Protein AF-A0A1Q7T0J2-F1 (afdb_monomer_lite)

Secondary structure (DSSP, 8-state):
-----------B-TTT--BTTTSS-EEE-SS-EEEHHHHHHHHS-SSSSSHHHHTTT-S---S---B-TTT--BGGG-S-EEE-SSS-EEEHHHHHHHHHHHHSTT------

Foldseek 3Di:
DPPPPPPPPQQAAPQPRDGCVRAVDWDDAPQGIHGPVRLCVVVVPPDPDPCVPCVVVPPDDDDWDQAAPRPRDTCVVAVAWDDGPDNHIHGPVRSVVVNCVVVVPPDPPPDD

Radius of gyration: 16.83 Å; chains: 1; bounding box: 49×32×54 Å

pLDDT: mean 71.89, std 14.74, range [45.22, 90.38]

Sequence (112 aa):
MTNKKRLRGIFLCSFCNKNRDQVQRLIAGPNVFICDECIGLFSHRSSEELEAVNARARRKAPRSIYQCSFCGKKESQVPRFFVGPGEVHICGECIALCCEIIDEESYFPPSQ

Structure (mmCIF, N/CA/C/O backbone):
data_AF-A0A1Q7T0J2-F1
#
_entry.id   AF-A0A1Q7T0J2-F1
#
loop_
_atom_site.group_PDB
_atom_site.id
_atom_site.type_symbol
_atom_site.label_atom_id
_atom_site.label_alt_id
_atom_site.label_comp_id
_atom_site.label_asym_id
_atom_site.label_entity_id
_atom_site.label_seq_id
_atom_site.pdbx_PDB_ins_code
_atom_site.Cartn_x
_atom_site.Cartn_y
_atom_site.Cartn_z
_atom_site.occupancy
_atom_site.B_iso_or_equiv
_atom_site.auth_seq_id
_atom_site.auth_comp_id
_atom_site.auth_asym_id
_atom_site.auth_atom_id
_atom_site.pdbx_PDB_model_num
ATOM 1 N N . MET A 1 1 ? -32.075 5.990 18.828 1.00 45.22 1 MET A N 1
ATOM 2 C CA . MET A 1 1 ? -31.142 5.222 17.970 1.00 45.22 1 MET A CA 1
ATOM 3 C C . MET A 1 1 ? -29.844 6.016 17.848 1.00 45.22 1 MET A C 1
ATOM 5 O O . MET A 1 1 ? -29.755 6.956 17.071 1.00 45.22 1 MET A O 1
ATOM 9 N N . THR A 1 2 ? -28.883 5.729 18.722 1.00 45.72 2 THR A N 1
ATOM 10 C CA . THR A 1 2 ? -27.623 6.464 18.927 1.00 45.72 2 THR A CA 1
ATOM 11 C C . THR A 1 2 ? -26.635 6.217 17.786 1.00 45.72 2 THR A C 1
ATOM 13 O O . THR A 1 2 ? -25.703 5.430 17.904 1.00 45.72 2 THR A O 1
ATOM 16 N N . ASN A 1 3 ? -26.808 6.915 16.663 1.00 51.75 3 ASN A N 1
ATOM 17 C CA . ASN A 1 3 ? -25.894 6.826 15.522 1.00 51.75 3 ASN A CA 1
ATOM 18 C C . ASN A 1 3 ? -24.690 7.768 15.701 1.00 51.75 3 ASN A C 1
ATOM 20 O O . ASN A 1 3 ? -24.450 8.682 14.917 1.00 51.75 3 ASN A O 1
ATOM 24 N N . LYS A 1 4 ? -23.907 7.544 16.764 1.00 49.94 4 LYS A N 1
ATOM 25 C CA . LYS A 1 4 ? -22.547 8.087 16.883 1.00 49.94 4 LYS A CA 1
ATOM 26 C C . LYS A 1 4 ? -21.649 7.283 15.940 1.00 49.94 4 LYS A C 1
ATOM 28 O O . LYS A 1 4 ? -20.838 6.472 16.388 1.00 49.94 4 LYS A O 1
ATOM 33 N N . LYS A 1 5 ? -21.783 7.498 14.625 1.00 52.56 5 LYS A N 1
ATOM 34 C CA . LYS A 1 5 ? -20.740 7.119 13.663 1.00 52.56 5 LYS A CA 1
ATOM 35 C C . LYS A 1 5 ? -19.529 7.990 13.965 1.00 52.56 5 LYS A C 1
ATOM 37 O O . LYS A 1 5 ? -19.339 9.052 13.386 1.00 52.56 5 LYS A O 1
ATOM 42 N N . ARG A 1 6 ? -18.751 7.560 14.962 1.00 56.31 6 ARG A N 1
ATOM 43 C CA . ARG A 1 6 ? -17.395 8.036 15.197 1.00 56.31 6 ARG A CA 1
ATOM 44 C C . ARG A 1 6 ? -16.695 7.954 13.846 1.00 56.31 6 ARG A C 1
ATOM 46 O O . ARG A 1 6 ? -16.493 6.850 13.345 1.00 56.31 6 ARG A O 1
ATOM 53 N N . LEU A 1 7 ? -16.347 9.106 13.285 1.00 58.03 7 LEU A N 1
ATOM 54 C CA . LEU A 1 7 ? -15.388 9.261 12.195 1.00 58.03 7 LEU A CA 1
ATOM 55 C C . LEU A 1 7 ? -14.011 8.823 12.718 1.00 58.03 7 LEU A C 1
ATOM 57 O O . LEU A 1 7 ? -13.112 9.633 12.915 1.00 58.03 7 LEU A O 1
ATOM 61 N N . ARG A 1 8 ? -13.872 7.536 13.060 1.00 56.34 8 ARG A N 1
ATOM 62 C CA . ARG A 1 8 ? -12.574 6.925 13.322 1.00 56.34 8 ARG A CA 1
ATOM 63 C C . ARG A 1 8 ? -11.853 6.987 11.985 1.00 56.34 8 ARG A C 1
ATOM 65 O O . ARG A 1 8 ? -12.366 6.423 11.021 1.00 56.34 8 ARG A O 1
ATOM 72 N N . GLY A 1 9 ? -10.742 7.724 11.933 1.00 56.75 9 GLY A N 1
ATOM 73 C CA . GLY A 1 9 ? -9.900 7.841 10.745 1.00 56.75 9 GLY A CA 1
ATOM 74 C C . GLY A 1 9 ? -9.767 6.483 10.067 1.00 56.75 9 GLY A C 1
ATOM 75 O O . GLY A 1 9 ? -9.408 5.492 10.708 1.00 56.75 9 GLY A O 1
ATOM 76 N N . ILE A 1 10 ? -10.187 6.423 8.806 1.00 67.19 10 ILE A N 1
ATOM 77 C CA . ILE A 1 10 ? -10.278 5.187 8.037 1.00 67.19 10 ILE A CA 1
ATOM 78 C C . ILE A 1 10 ? -8.850 4.833 7.598 1.00 67.19 10 ILE A C 1
ATOM 80 O O . ILE A 1 10 ? -8.431 5.129 6.487 1.00 67.19 10 ILE A O 1
ATOM 84 N N . PHE A 1 11 ? -8.067 4.269 8.519 1.00 77.56 11 PHE A N 1
ATOM 85 C CA . PHE A 1 11 ? -6.732 3.752 8.233 1.00 77.56 11 PHE A CA 1
ATOM 86 C C . PHE A 1 11 ? -6.880 2.361 7.619 1.00 77.56 11 PHE A C 1
ATOM 88 O O . PHE A 1 11 ? -7.123 1.381 8.331 1.00 77.56 11 PHE A O 1
ATOM 95 N N . LEU A 1 12 ? -6.817 2.317 6.289 1.00 85.38 12 LEU A N 1
ATOM 96 C CA . LEU A 1 12 ? -6.953 1.116 5.470 1.00 85.38 12 LEU A CA 1
ATOM 97 C C . LEU A 1 12 ? -5.620 0.785 4.828 1.00 85.38 12 LEU A C 1
ATOM 99 O O . LEU A 1 12 ? -5.014 1.660 4.219 1.00 85.38 12 LEU A O 1
ATOM 103 N N . CYS A 1 13 ? -5.211 -0.477 4.889 1.00 86.81 13 CYS A N 1
ATOM 104 C CA . CYS A 1 13 ? -4.095 -0.970 4.098 1.00 86.81 13 CYS A CA 1
ATOM 105 C C . CYS A 1 13 ? -4.376 -0.751 2.607 1.00 86.81 13 CYS A C 1
ATOM 107 O O . CYS A 1 13 ? -5.357 -1.267 2.079 1.00 86.81 13 CYS A O 1
ATOM 109 N N . SER A 1 14 ? -3.491 -0.054 1.902 1.00 84.88 14 SER A N 1
ATOM 110 C CA . SER A 1 14 ? -3.650 0.235 0.472 1.00 84.88 14 SER A CA 1
ATOM 111 C C . SER A 1 14 ? -3.489 -1.006 -0.420 1.00 84.88 14 SER A C 1
ATOM 113 O O . SER A 1 14 ? -3.801 -0.947 -1.602 1.00 84.88 14 SER A O 1
ATOM 115 N N . PHE A 1 15 ? -3.015 -2.130 0.133 1.00 83.19 15 PHE A N 1
ATOM 116 C CA . PHE A 1 15 ? -2.767 -3.381 -0.597 1.00 83.19 15 PHE A CA 1
ATOM 117 C C . PHE A 1 15 ? -3.893 -4.408 -0.447 1.0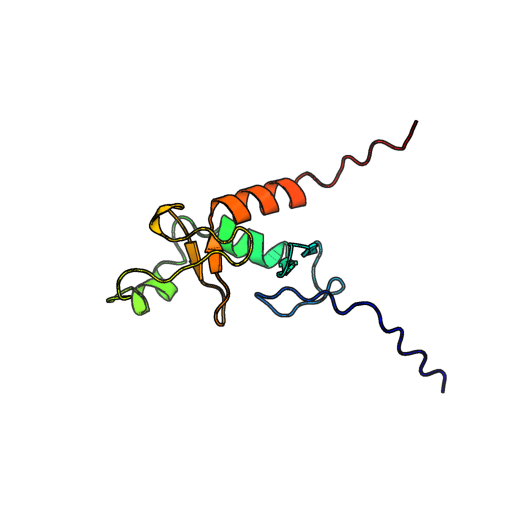0 83.19 15 PHE A C 1
ATOM 119 O O . PHE A 1 15 ? -4.104 -5.214 -1.346 1.00 83.19 15 PHE A O 1
ATOM 126 N N . CYS A 1 16 ? -4.610 -4.414 0.680 1.00 85.50 16 CYS A N 1
ATOM 127 C CA . CYS A 1 16 ? -5.693 -5.371 0.942 1.00 85.50 16 CYS A CA 1
ATOM 128 C C . CYS A 1 16 ? -7.013 -4.710 1.365 1.00 85.50 16 CYS A C 1
ATOM 130 O O . CYS A 1 16 ? -7.994 -5.413 1.592 1.00 85.50 16 CYS A O 1
ATOM 132 N N . ASN A 1 17 ? -7.049 -3.375 1.470 1.00 82.56 17 ASN A N 1
ATOM 133 C CA . ASN A 1 17 ? -8.178 -2.574 1.954 1.00 82.56 17 ASN A CA 1
ATOM 134 C C . ASN A 1 17 ? -8.710 -2.994 3.332 1.00 82.56 17 ASN A C 1
ATOM 136 O O . ASN A 1 17 ? -9.875 -2.761 3.643 1.00 82.56 17 ASN A O 1
ATOM 140 N N . LYS A 1 18 ? -7.860 -3.587 4.176 1.00 85.75 18 LYS A N 1
ATOM 141 C CA . LYS A 1 18 ? -8.224 -3.937 5.550 1.00 85.75 18 LYS A CA 1
ATOM 142 C C . LYS A 1 18 ? -8.002 -2.775 6.511 1.00 85.75 18 LYS A C 1
ATOM 144 O O . LYS A 1 18 ? -6.996 -2.071 6.419 1.00 85.75 18 LYS A O 1
ATOM 149 N N . ASN A 1 19 ? -8.917 -2.597 7.456 1.00 86.12 19 ASN A N 1
ATOM 150 C CA . ASN A 1 19 ? -8.802 -1.607 8.529 1.00 86.12 19 ASN A CA 1
ATOM 151 C C . ASN A 1 19 ? -7.876 -2.090 9.654 1.00 86.12 19 ASN A C 1
ATOM 153 O O . ASN A 1 19 ? -7.685 -3.290 9.819 1.00 86.12 19 ASN A O 1
ATOM 157 N N . ARG A 1 20 ? -7.439 -1.172 10.530 1.00 77.81 20 ARG A N 1
ATOM 158 C CA . ARG A 1 20 ? -6.742 -1.496 11.798 1.00 77.81 20 ARG A CA 1
ATOM 159 C C . ARG A 1 20 ? -7.475 -2.518 12.690 1.00 77.81 20 ARG A C 1
ATOM 161 O O . ARG A 1 20 ? -6.841 -3.156 13.509 1.00 77.81 20 ARG A O 1
ATOM 168 N N . ASP A 1 21 ? -8.793 -2.659 12.553 1.00 83.81 21 ASP A N 1
ATOM 169 C CA . ASP A 1 21 ? -9.584 -3.644 13.314 1.00 83.81 21 ASP A CA 1
ATOM 170 C C . ASP A 1 21 ? -9.473 -5.072 12.735 1.00 83.81 21 ASP A C 1
ATOM 172 O O . ASP A 1 21 ? -9.720 -6.052 13.425 1.00 83.81 21 ASP A O 1
ATOM 176 N N . GLN A 1 22 ? -9.098 -5.190 11.457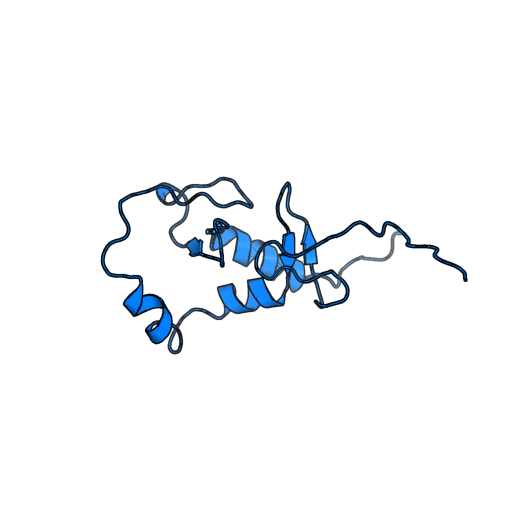 1.00 84.81 22 GLN A N 1
ATOM 177 C CA . GLN A 1 22 ? -9.018 -6.453 10.715 1.00 84.81 22 GLN A CA 1
ATOM 178 C C . GLN A 1 22 ? -7.597 -7.018 10.611 1.00 84.81 22 GLN A C 1
ATOM 180 O O . GLN A 1 22 ? -7.431 -8.126 10.109 1.00 84.81 22 GLN A O 1
ATOM 185 N N . VAL A 1 23 ? -6.586 -6.251 11.018 1.00 86.00 23 VAL A N 1
ATOM 186 C CA . VAL A 1 23 ? -5.166 -6.618 10.943 1.00 86.00 23 VAL A CA 1
ATOM 187 C C . VAL A 1 23 ? -4.533 -6.418 12.308 1.00 86.00 23 VAL A C 1
ATOM 189 O O . VAL A 1 23 ? -4.990 -5.576 13.081 1.00 86.00 23 VAL A O 1
ATOM 192 N N . GLN A 1 24 ? -3.485 -7.174 12.618 1.00 81.56 24 GLN A N 1
ATOM 193 C CA . GLN A 1 24 ? -2.849 -7.084 13.928 1.00 81.56 24 GLN A CA 1
ATOM 194 C C . GLN A 1 24 ? -2.011 -5.808 14.042 1.00 81.56 24 GLN A C 1
ATOM 196 O O . GLN A 1 24 ? -2.026 -5.146 15.082 1.00 81.56 24 GLN A O 1
ATOM 201 N N . ARG A 1 25 ? -1.325 -5.427 12.959 1.00 84.75 25 ARG A N 1
ATOM 202 C CA . ARG A 1 25 ? -0.536 -4.196 12.868 1.00 84.75 25 ARG A CA 1
ATOM 203 C C . ARG A 1 25 ? -0.726 -3.519 11.513 1.00 84.75 25 ARG A C 1
ATOM 205 O O . ARG A 1 25 ? -0.862 -4.160 10.473 1.00 84.75 25 ARG A O 1
ATOM 212 N N . LEU A 1 26 ? -0.734 -2.187 11.532 1.00 87.44 26 LEU A N 1
ATOM 213 C CA . LEU A 1 26 ? -0.853 -1.345 10.344 1.00 87.44 26 LEU A CA 1
ATOM 214 C C . LEU A 1 26 ? 0.167 -0.207 10.431 1.00 87.44 26 LEU A C 1
ATOM 216 O O . LEU A 1 26 ? 0.081 0.630 11.326 1.00 87.44 26 LEU A O 1
ATOM 220 N N . ILE A 1 27 ? 1.097 -0.165 9.481 1.00 86.81 27 ILE A N 1
ATOM 221 C CA . ILE A 1 27 ? 2.134 0.859 9.382 1.00 86.81 27 ILE A CA 1
ATOM 222 C C . ILE A 1 27 ? 1.622 2.017 8.529 1.00 86.81 27 ILE A C 1
ATOM 224 O O . ILE A 1 27 ? 1.183 1.829 7.390 1.00 86.81 27 ILE A O 1
ATOM 228 N N . ALA A 1 28 ? 1.686 3.219 9.097 1.00 85.75 28 ALA A N 1
ATOM 229 C CA . ALA A 1 28 ? 1.362 4.465 8.420 1.00 85.75 28 ALA A CA 1
ATOM 230 C C . ALA A 1 28 ? 2.610 5.027 7.728 1.00 85.75 28 ALA A C 1
ATOM 232 O O . ALA A 1 28 ? 3.511 5.550 8.380 1.00 85.75 28 ALA A O 1
ATOM 233 N N . GLY A 1 29 ? 2.667 4.912 6.404 1.00 77.94 29 GLY A N 1
ATOM 234 C CA . GLY A 1 29 ? 3.632 5.624 5.575 1.00 77.94 29 GLY A CA 1
ATOM 235 C C . GLY A 1 29 ? 3.152 7.041 5.225 1.00 77.94 29 GLY A C 1
ATOM 236 O O . GLY A 1 29 ? 2.007 7.400 5.501 1.00 77.94 29 GLY A O 1
ATOM 237 N N . PRO A 1 30 ? 3.996 7.853 4.565 1.00 76.50 30 PRO A N 1
ATOM 238 C CA . PRO A 1 30 ? 3.696 9.254 4.257 1.00 76.50 30 PRO A CA 1
ATOM 239 C C . PRO A 1 30 ? 2.434 9.457 3.400 1.00 76.50 30 PRO A C 1
ATOM 241 O O . PRO A 1 30 ? 1.769 10.473 3.549 1.00 76.50 30 PRO A O 1
ATOM 244 N N . ASN A 1 31 ? 2.086 8.508 2.522 1.00 74.38 31 ASN A N 1
ATOM 245 C CA . ASN A 1 31 ? 0.864 8.550 1.696 1.00 74.38 31 ASN A CA 1
ATOM 246 C C . ASN A 1 31 ? 0.242 7.160 1.462 1.00 74.38 31 ASN A C 1
ATOM 248 O O . ASN A 1 31 ? -0.580 6.979 0.567 1.00 74.38 31 ASN A O 1
ATOM 252 N N . VAL A 1 32 ? 0.673 6.146 2.210 1.00 86.00 32 VAL A N 1
ATOM 253 C CA . VAL A 1 32 ? 0.324 4.745 1.954 1.00 86.00 32 VAL A CA 1
ATOM 254 C C . VAL A 1 32 ? 0.331 3.972 3.263 1.00 86.00 32 VAL A C 1
ATOM 256 O O . VAL A 1 32 ? 1.139 4.250 4.145 1.00 86.00 32 VAL A O 1
ATOM 259 N N . PHE A 1 33 ? -0.561 2.996 3.391 1.00 88.38 33 PHE A N 1
ATOM 260 C CA . PHE A 1 33 ? -0.651 2.147 4.575 1.00 88.38 33 PHE A CA 1
ATOM 261 C C . PHE A 1 33 ? -0.433 0.694 4.187 1.00 88.38 33 PHE A C 1
ATOM 263 O O . PHE A 1 33 ? -0.934 0.234 3.158 1.00 88.38 33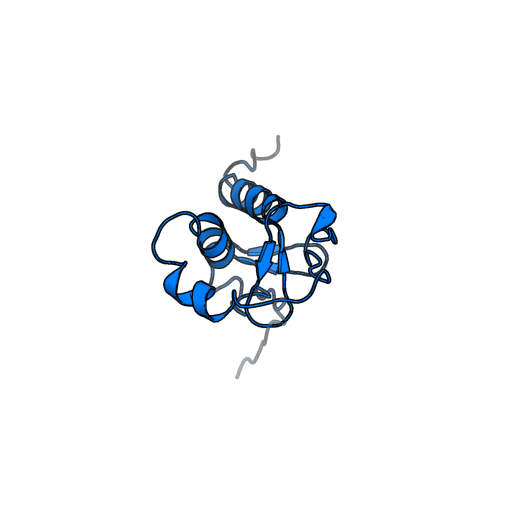 PHE A O 1
ATOM 270 N N . ILE A 1 34 ? 0.277 -0.043 5.031 1.00 87.44 34 ILE A N 1
ATOM 271 C CA . ILE A 1 34 ? 0.538 -1.466 4.827 1.00 87.44 34 ILE A CA 1
ATOM 272 C C . ILE A 1 34 ? 0.337 -2.230 6.134 1.00 87.44 34 ILE A C 1
ATOM 274 O O . ILE A 1 34 ? 0.683 -1.730 7.201 1.00 87.44 34 ILE A O 1
ATOM 278 N N . CYS A 1 35 ? -0.265 -3.416 6.067 1.00 90.38 35 CYS A N 1
ATOM 279 C CA . CYS A 1 35 ? -0.475 -4.270 7.235 1.00 90.38 35 CYS A CA 1
ATOM 280 C C . CYS A 1 35 ? 0.562 -5.390 7.345 1.00 90.38 35 CYS A C 1
ATOM 282 O O . CYS A 1 35 ? 1.239 -5.713 6.363 1.00 90.38 35 CYS A O 1
ATOM 284 N N . ASP A 1 36 ? 0.627 -6.008 8.526 1.00 87.00 36 ASP A N 1
ATOM 285 C CA . ASP A 1 36 ? 1.486 -7.161 8.818 1.00 87.00 36 ASP A CA 1
ATOM 286 C C . ASP A 1 36 ? 1.258 -8.324 7.850 1.00 87.00 3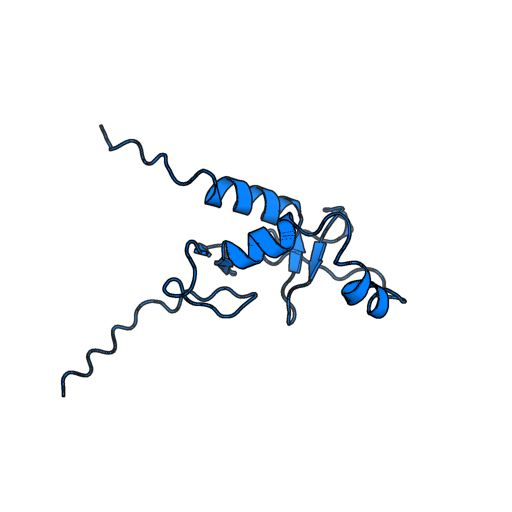6 ASP A C 1
ATOM 288 O O . ASP A 1 36 ? 2.222 -8.870 7.324 1.00 87.00 36 ASP A O 1
ATOM 292 N N . GLU A 1 37 ? 0.005 -8.629 7.506 1.00 87.75 37 GLU A N 1
ATOM 293 C CA . GLU A 1 37 ? -0.301 -9.687 6.543 1.00 87.75 37 GLU A CA 1
ATOM 294 C C . GLU A 1 37 ? 0.297 -9.391 5.164 1.00 87.75 37 GLU A C 1
ATOM 296 O O . GLU A 1 37 ? 0.881 -10.269 4.535 1.00 87.75 37 GLU A O 1
ATOM 301 N N . CYS A 1 38 ? 0.188 -8.151 4.679 1.00 87.50 38 CYS A N 1
ATOM 302 C CA . CYS A 1 38 ? 0.763 -7.776 3.390 1.00 87.50 38 CYS A CA 1
ATOM 303 C C . CYS A 1 38 ? 2.292 -7.844 3.431 1.00 87.50 38 CYS A C 1
ATOM 305 O O . CYS A 1 38 ? 2.894 -8.393 2.513 1.00 87.50 38 CYS A O 1
ATOM 307 N N . ILE A 1 39 ? 2.919 -7.354 4.502 1.00 85.25 39 ILE A N 1
ATOM 308 C CA . ILE A 1 39 ? 4.376 -7.431 4.685 1.00 85.25 39 ILE A CA 1
ATOM 309 C C . ILE A 1 39 ? 4.839 -8.880 4.766 1.00 85.25 39 ILE A C 1
ATOM 311 O O . ILE A 1 39 ? 5.782 -9.235 4.069 1.00 85.25 39 ILE A O 1
ATOM 315 N N . GLY A 1 40 ? 4.147 -9.733 5.519 1.00 82.69 40 GLY A N 1
ATOM 316 C CA . GLY A 1 40 ? 4.428 -11.163 5.612 1.00 82.69 40 GLY A CA 1
ATOM 317 C C . GLY A 1 40 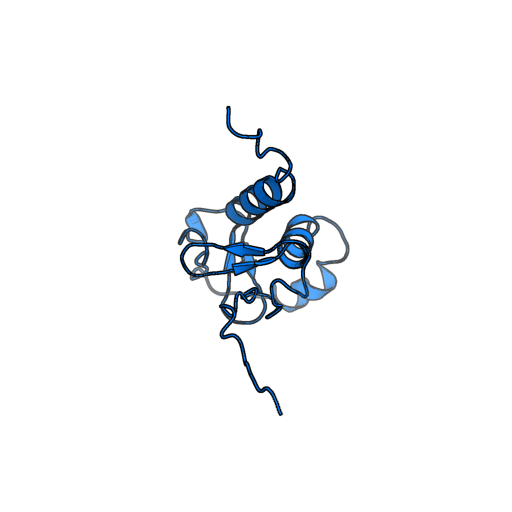? 4.292 -11.866 4.262 1.00 82.69 40 GLY A C 1
ATOM 318 O O . GLY A 1 40 ? 5.177 -12.624 3.874 1.00 82.69 40 GLY A O 1
ATOM 319 N N . LEU A 1 41 ? 3.253 -11.546 3.483 1.00 81.12 41 LEU A N 1
ATOM 320 C CA . LEU A 1 41 ? 3.072 -12.075 2.127 1.00 81.12 41 LEU A CA 1
ATOM 321 C C . LEU A 1 41 ? 4.178 -11.625 1.166 1.00 81.12 41 LEU A C 1
ATOM 323 O O . LEU A 1 41 ? 4.569 -12.392 0.287 1.00 81.12 41 LEU A O 1
ATOM 327 N N . PHE A 1 42 ? 4.691 -10.401 1.299 1.00 77.62 42 PHE A N 1
ATOM 328 C CA . PHE A 1 42 ? 5.804 -9.927 0.476 1.00 77.62 42 PHE A CA 1
ATOM 329 C C . PHE A 1 42 ? 7.167 -10.435 0.976 1.00 77.62 42 PHE A C 1
ATOM 331 O O . PHE A 1 42 ? 8.040 -10.718 0.159 1.00 77.62 42 PHE A O 1
ATOM 338 N N . SER A 1 43 ? 7.336 -10.617 2.285 1.00 76.06 43 SER A N 1
ATOM 339 C CA . SER A 1 43 ? 8.575 -11.065 2.935 1.00 76.06 43 SER A CA 1
ATOM 340 C C . SER A 1 43 ? 8.799 -12.577 2.778 1.00 76.06 43 SER A C 1
ATOM 342 O O . SER A 1 43 ? 9.869 -13.011 2.358 1.00 76.06 43 SER A O 1
ATOM 344 N N . HIS A 1 44 ? 7.757 -13.392 2.972 1.00 65.38 44 HIS A N 1
ATOM 345 C CA . HIS A 1 44 ? 7.802 -14.856 2.834 1.00 65.38 44 HIS A CA 1
ATOM 346 C C . HIS A 1 44 ? 7.825 -15.329 1.366 1.00 65.38 44 HIS A C 1
ATOM 348 O O . HIS A 1 44 ? 8.013 -16.508 1.056 1.00 65.38 44 HIS A O 1
ATOM 354 N N . ARG A 1 45 ? 7.646 -14.412 0.408 1.00 52.19 45 ARG A N 1
ATOM 355 C CA . ARG A 1 45 ? 7.740 -14.691 -1.029 1.00 52.19 45 ARG A CA 1
ATOM 356 C C . ARG A 1 45 ? 9.206 -14.758 -1.479 1.00 52.19 45 ARG A C 1
ATOM 358 O O . ARG A 1 45 ? 9.663 -13.909 -2.243 1.00 52.19 45 ARG A O 1
ATOM 365 N N . SER A 1 46 ? 9.924 -15.799 -1.054 1.00 58.03 46 SER A N 1
ATOM 366 C CA . SER A 1 46 ? 11.192 -16.251 -1.645 1.00 58.03 46 SER A CA 1
ATOM 367 C C . SER A 1 46 ? 11.378 -17.767 -1.417 1.00 58.03 46 SER A C 1
ATOM 369 O O . SER A 1 46 ? 11.989 -18.133 -0.429 1.00 58.03 46 SER A O 1
ATOM 371 N N . SER A 1 47 ? 10.812 -18.640 -2.271 1.00 51.12 47 SER A N 1
ATOM 372 C CA . SER A 1 47 ? 11.492 -19.854 -2.797 1.00 51.12 47 SER A CA 1
ATOM 373 C C . SER A 1 47 ? 10.598 -20.728 -3.694 1.00 51.12 47 SER A C 1
ATOM 375 O O . SER A 1 47 ? 11.030 -21.002 -4.798 1.00 51.12 47 SER A O 1
ATOM 377 N N . GLU A 1 48 ? 9.361 -21.124 -3.341 1.00 51.69 48 GLU A N 1
ATOM 378 C CA . GLU 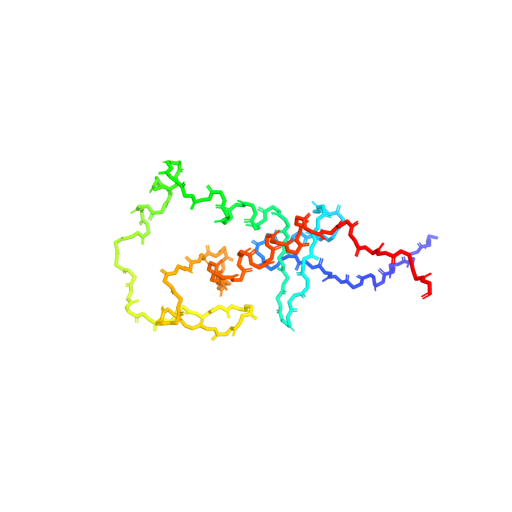A 1 48 ? 8.756 -22.270 -4.080 1.00 51.69 48 GLU A CA 1
ATOM 379 C C . GLU A 1 48 ? 7.287 -22.161 -4.545 1.00 51.69 48 GLU A C 1
ATOM 381 O O . GLU A 1 48 ? 7.003 -22.518 -5.683 1.00 51.69 48 GLU A O 1
ATOM 386 N N . GLU A 1 49 ? 6.345 -21.571 -3.804 1.00 54.25 49 GLU A N 1
ATOM 387 C CA . GLU A 1 49 ? 4.906 -21.652 -4.186 1.00 54.25 49 GLU A CA 1
ATOM 388 C C . GLU A 1 49 ? 4.387 -20.476 -5.038 1.00 54.25 49 GLU A C 1
ATOM 390 O O . GLU A 1 49 ? 3.192 -20.259 -5.245 1.00 54.25 49 GLU A O 1
ATOM 395 N N . LEU A 1 50 ? 5.302 -19.658 -5.547 1.00 52.38 50 LEU A N 1
ATOM 396 C CA . LEU A 1 50 ? 4.972 -18.340 -6.073 1.00 52.38 50 LEU A CA 1
ATOM 397 C C . LEU A 1 50 ? 5.234 -18.096 -7.532 1.00 52.38 50 LEU A C 1
ATOM 399 O O . LEU A 1 50 ? 4.635 -17.223 -8.177 1.00 52.38 50 LEU A O 1
ATOM 403 N N . GLU A 1 51 ? 6.174 -18.871 -8.025 1.00 52.59 51 GLU A N 1
ATOM 404 C CA . GLU A 1 51 ? 6.529 -18.865 -9.413 1.00 52.59 51 GLU A CA 1
ATOM 405 C C . GLU A 1 51 ? 5.331 -19.332 -10.244 1.00 52.59 51 GLU A C 1
ATOM 407 O O . GLU A 1 51 ? 5.110 -18.791 -11.317 1.00 52.59 51 GLU A O 1
ATOM 412 N N . ALA A 1 52 ? 4.438 -20.173 -9.707 1.00 48.94 52 ALA A N 1
ATOM 413 C CA . ALA A 1 52 ? 3.222 -20.610 -10.395 1.00 48.94 52 ALA A CA 1
ATOM 414 C C . ALA A 1 52 ? 2.237 -19.466 -10.732 1.00 48.94 52 ALA A C 1
ATOM 416 O O . ALA A 1 52 ? 1.665 -19.443 -11.825 1.00 48.94 52 ALA A O 1
ATOM 417 N N . VAL A 1 53 ? 2.059 -18.484 -9.836 1.00 53.66 53 VAL A N 1
ATOM 418 C CA . VAL A 1 53 ? 1.147 -17.341 -10.060 1.00 53.66 53 VAL A CA 1
ATOM 419 C C . VAL A 1 53 ? 1.846 -16.221 -10.841 1.00 53.66 53 VAL A C 1
ATOM 421 O O . VAL A 1 53 ? 1.234 -15.569 -11.684 1.00 53.66 53 VAL A O 1
ATOM 424 N N . ASN A 1 54 ? 3.150 -16.020 -10.615 1.00 52.84 54 ASN A N 1
ATOM 425 C CA . ASN A 1 54 ? 3.926 -14.951 -11.249 1.00 52.84 54 ASN A CA 1
ATOM 426 C C . ASN A 1 54 ? 4.495 -15.331 -12.637 1.00 52.84 54 ASN A C 1
ATOM 428 O O . ASN A 1 54 ? 4.761 -14.453 -13.457 1.00 52.84 54 ASN A O 1
ATOM 432 N N . ALA A 1 55 ? 4.654 -16.621 -12.958 1.00 48.97 55 ALA A N 1
ATOM 433 C CA . ALA A 1 55 ? 5.182 -17.085 -14.249 1.00 48.97 55 ALA A CA 1
ATOM 434 C C . ALA A 1 55 ? 4.246 -16.775 -15.425 1.00 48.97 55 ALA A C 1
ATOM 436 O O . ALA A 1 55 ? 4.720 -16.558 -16.540 1.00 48.97 55 ALA A O 1
ATOM 437 N N . ARG A 1 56 ? 2.930 -16.670 -15.191 1.00 49.59 56 ARG A N 1
ATOM 438 C CA . ARG A 1 56 ? 1.983 -16.208 -16.222 1.00 49.59 56 ARG A CA 1
ATOM 439 C C . ARG A 1 56 ? 2.090 -14.700 -16.497 1.00 49.59 56 ARG A C 1
ATOM 441 O O . ARG A 1 56 ? 1.702 -14.270 -17.576 1.00 49.59 56 ARG A O 1
ATOM 448 N N . ALA A 1 57 ? 2.670 -13.918 -15.578 1.00 52.22 57 ALA A N 1
ATOM 449 C CA . ALA A 1 57 ? 2.881 -12.472 -15.716 1.00 52.22 57 ALA A CA 1
ATOM 450 C C . ALA A 1 57 ? 4.288 -12.092 -16.231 1.00 52.22 57 ALA A C 1
ATOM 452 O O . ALA A 1 57 ? 4.522 -10.955 -16.634 1.00 52.22 57 ALA A O 1
ATOM 453 N N . ARG A 1 58 ? 5.243 -13.035 -16.257 1.00 52.75 58 ARG A N 1
ATOM 454 C CA . ARG A 1 58 ? 6.659 -12.778 -16.595 1.00 52.75 58 ARG A CA 1
ATOM 455 C C . ARG A 1 58 ? 7.029 -12.880 -18.073 1.00 52.75 58 ARG A C 1
ATOM 457 O O . ARG A 1 58 ? 8.211 -12.836 -18.411 1.00 52.75 58 ARG A O 1
ATOM 464 N N . ARG A 1 59 ? 6.066 -12.947 -18.989 1.00 53.34 59 ARG A N 1
ATOM 465 C CA . ARG A 1 59 ? 6.369 -12.762 -20.413 1.00 53.34 59 ARG A CA 1
ATOM 466 C C . ARG A 1 59 ? 6.159 -11.297 -20.783 1.00 53.34 59 ARG A C 1
ATOM 468 O O . ARG A 1 59 ? 5.142 -10.937 -21.354 1.00 53.34 59 ARG A O 1
ATOM 475 N N . LYS A 1 60 ? 7.202 -10.499 -20.504 1.00 51.38 60 LYS A N 1
ATOM 476 C CA . LYS A 1 60 ? 7.477 -9.176 -21.101 1.00 51.38 60 LYS A CA 1
ATOM 477 C C . LYS A 1 60 ? 6.726 -7.988 -20.470 1.00 51.38 60 LYS A C 1
ATOM 479 O O . LYS A 1 60 ? 5.863 -7.389 -21.098 1.00 51.38 60 LYS A O 1
ATOM 484 N N . ALA A 1 61 ? 7.128 -7.582 -19.264 1.00 48.84 61 ALA A N 1
ATOM 485 C CA . ALA A 1 61 ? 6.849 -6.219 -18.808 1.00 48.84 61 ALA A CA 1
ATOM 486 C C . ALA A 1 61 ? 7.850 -5.250 -19.479 1.00 48.84 61 ALA A C 1
ATOM 488 O O . ALA A 1 61 ? 9.051 -5.544 -19.499 1.00 48.84 61 ALA A O 1
ATOM 489 N N . PRO A 1 62 ? 7.384 -4.144 -20.083 1.00 48.25 62 PRO A N 1
ATOM 490 C CA . PRO A 1 62 ? 8.245 -3.147 -20.705 1.00 48.25 62 PRO A CA 1
ATOM 491 C C . PRO A 1 62 ? 9.143 -2.494 -19.654 1.00 48.25 62 PRO A C 1
ATOM 493 O O . PRO A 1 62 ? 8.791 -2.397 -18.479 1.00 48.25 62 PRO A O 1
ATOM 496 N N . ARG A 1 63 ? 10.319 -2.056 -20.101 1.00 53.84 63 ARG A N 1
ATOM 497 C CA . ARG A 1 63 ? 11.287 -1.332 -19.283 1.00 53.84 63 ARG A CA 1
ATOM 498 C C . ARG A 1 63 ? 10.607 -0.146 -18.588 1.00 53.84 63 ARG A C 1
ATOM 500 O O . ARG A 1 63 ? 10.227 0.819 -19.243 1.00 53.84 63 ARG A O 1
ATOM 507 N N . SER A 1 64 ? 10.545 -0.242 -17.261 1.00 62.22 64 SER A N 1
ATOM 508 C CA . SER A 1 64 ? 10.815 0.879 -16.363 1.00 62.22 64 SER A CA 1
ATOM 509 C C . SER A 1 64 ? 9.714 1.932 -16.172 1.00 62.22 64 SER A C 1
ATOM 511 O O . SER A 1 64 ? 9.866 3.044 -16.656 1.00 62.22 64 SER A O 1
ATOM 513 N N . ILE A 1 65 ? 8.692 1.646 -15.343 1.00 65.56 65 ILE A N 1
ATOM 514 C CA . ILE A 1 65 ? 7.980 2.661 -14.516 1.00 65.56 65 ILE A CA 1
ATOM 515 C C . ILE A 1 65 ? 7.445 2.048 -13.194 1.00 65.56 65 ILE A C 1
ATOM 517 O O . ILE A 1 65 ? 6.293 2.241 -12.827 1.00 65.56 65 ILE A O 1
ATOM 521 N N . TYR A 1 66 ? 8.249 1.284 -12.449 1.00 73.62 66 TYR A N 1
ATOM 522 C CA . TYR A 1 66 ? 7.861 0.874 -11.087 1.00 73.62 66 TYR A CA 1
ATOM 523 C C . TYR A 1 66 ? 8.459 1.853 -10.069 1.00 73.62 66 TYR A C 1
ATOM 525 O O . TYR A 1 66 ? 9.684 1.956 -9.966 1.00 73.62 66 TYR A O 1
ATOM 533 N N . GLN A 1 67 ? 7.605 2.592 -9.351 1.00 82.50 67 GLN A N 1
ATOM 534 C CA . GLN A 1 67 ? 7.985 3.515 -8.275 1.00 82.50 67 GLN A CA 1
ATOM 535 C C . GLN A 1 67 ? 7.407 3.028 -6.948 1.00 82.50 67 GLN A C 1
ATOM 537 O O . GLN A 1 67 ? 6.214 2.768 -6.845 1.00 82.50 67 GLN A O 1
ATOM 542 N N . CYS A 1 68 ? 8.245 2.934 -5.919 1.00 85.75 68 CYS A N 1
ATOM 543 C CA . CYS A 1 68 ? 7.795 2.575 -4.582 1.00 85.75 68 CYS A CA 1
ATOM 544 C C . CYS A 1 68 ? 6.873 3.669 -4.031 1.00 85.75 68 CYS A C 1
ATOM 546 O O . CYS A 1 68 ? 7.294 4.817 -3.906 1.00 85.75 68 CYS A O 1
ATOM 548 N N . SER A 1 69 ? 5.653 3.320 -3.633 1.00 84.06 69 SER A N 1
ATOM 549 C CA . SER A 1 69 ? 4.707 4.259 -3.019 1.00 84.06 69 SER A CA 1
ATOM 550 C C . SER A 1 69 ? 5.127 4.686 -1.603 1.00 84.06 69 SER A C 1
ATOM 552 O O . SER A 1 69 ? 4.638 5.694 -1.104 1.00 84.06 69 SER A O 1
ATOM 554 N N . PHE A 1 70 ? 6.043 3.948 -0.960 1.00 83.56 70 PHE A N 1
ATOM 555 C CA . PHE A 1 70 ? 6.572 4.268 0.374 1.00 83.56 70 PHE A CA 1
ATOM 556 C C . PHE A 1 70 ? 7.757 5.236 0.344 1.00 83.56 70 PHE A C 1
ATOM 558 O O . PHE A 1 70 ? 7.771 6.203 1.098 1.00 83.56 70 PHE A O 1
ATOM 565 N N . CYS A 1 71 ? 8.756 4.980 -0.508 1.00 86.12 71 CYS A N 1
ATOM 566 C CA . CYS A 1 71 ? 9.999 5.764 -0.547 1.00 86.12 71 CYS A CA 1
ATOM 567 C C . CYS A 1 71 ? 10.201 6.567 -1.838 1.00 86.12 71 CYS A C 1
ATOM 569 O O . CYS A 1 71 ? 11.148 7.340 -1.934 1.00 86.12 71 CYS A O 1
ATOM 571 N N . GLY A 1 72 ? 9.361 6.371 -2.856 1.00 81.88 72 GLY A N 1
ATOM 572 C CA . GLY A 1 72 ? 9.474 7.044 -4.151 1.00 81.88 72 GLY A CA 1
ATOM 573 C C . GLY A 1 72 ? 10.614 6.547 -5.049 1.00 81.88 72 GLY A C 1
ATOM 574 O O . GLY A 1 72 ? 10.796 7.086 -6.140 1.00 81.88 72 GLY A O 1
ATOM 575 N N . LYS A 1 73 ? 11.374 5.525 -4.632 1.00 84.38 73 LYS A N 1
ATOM 576 C CA . LYS A 1 73 ? 12.487 4.966 -5.416 1.00 84.38 73 LYS A CA 1
ATOM 577 C C . LYS A 1 73 ? 11.996 4.192 -6.646 1.00 84.38 73 LYS A C 1
ATOM 579 O O . LYS A 1 73 ? 10.936 3.565 -6.605 1.00 84.38 73 LYS A O 1
ATOM 584 N N . LYS A 1 74 ? 12.790 4.202 -7.721 1.00 83.00 74 LYS A N 1
ATOM 585 C CA . LYS A 1 74 ? 12.518 3.499 -8.995 1.00 83.00 74 LYS A CA 1
ATOM 586 C C . LYS A 1 74 ? 13.227 2.138 -9.071 1.00 83.00 74 LYS A C 1
ATOM 588 O O . LYS A 1 74 ? 14.160 1.902 -8.311 1.00 83.00 74 LYS A O 1
ATOM 593 N N . GLU A 1 75 ? 12.858 1.303 -10.047 1.00 71.25 75 GLU A N 1
ATOM 594 C CA . GLU A 1 75 ? 13.537 0.036 -10.416 1.00 71.25 75 GLU A CA 1
ATOM 595 C C . GLU A 1 75 ? 15.075 0.127 -10.404 1.00 71.25 75 GLU A C 1
ATOM 597 O O . GLU A 1 75 ? 15.746 -0.760 -9.894 1.00 71.25 75 GLU A O 1
ATOM 602 N N . SER A 1 76 ? 15.653 1.224 -10.902 1.00 74.25 76 SER A N 1
ATOM 603 C CA . SER A 1 76 ? 17.113 1.396 -10.957 1.00 74.25 76 SER A CA 1
ATOM 604 C C . SER A 1 76 ? 17.785 1.570 -9.588 1.00 74.25 76 SER A C 1
ATOM 606 O O . SER A 1 76 ? 18.996 1.424 -9.487 1.00 74.25 76 SER A O 1
ATOM 608 N N . GLN A 1 77 ? 17.025 1.921 -8.549 1.00 80.50 77 GLN A N 1
ATOM 609 C CA . GLN A 1 77 ? 17.533 2.164 -7.195 1.00 80.50 77 GLN A CA 1
ATOM 610 C C . GLN A 1 77 ? 17.299 0.981 -6.256 1.00 80.50 77 GLN A C 1
ATOM 612 O O . GLN A 1 77 ? 17.864 0.968 -5.166 1.00 80.50 77 GLN A O 1
ATOM 617 N N . VAL A 1 78 ? 16.455 0.015 -6.638 1.00 78.50 78 VAL A N 1
ATOM 618 C CA . VAL A 1 78 ? 16.108 -1.114 -5.771 1.00 78.50 78 VAL A CA 1
ATOM 619 C C . VAL A 1 78 ? 16.008 -2.398 -6.595 1.00 78.50 78 VAL A C 1
ATOM 621 O O . VAL A 1 78 ? 15.209 -2.464 -7.526 1.00 78.50 78 VAL A O 1
ATOM 624 N N . PRO A 1 79 ? 16.763 -3.455 -6.248 1.00 68.50 79 PRO A N 1
ATOM 625 C CA . PRO A 1 79 ? 16.841 -4.670 -7.062 1.00 68.50 79 PRO A CA 1
ATOM 626 C C . PRO A 1 79 ? 15.556 -5.508 -7.032 1.00 68.50 79 PRO A C 1
ATOM 628 O O . PRO A 1 79 ? 15.384 -6.413 -7.847 1.00 68.50 79 PRO A O 1
ATOM 631 N N . ARG A 1 80 ? 14.657 -5.244 -6.074 1.00 75.38 80 ARG A N 1
ATOM 632 C CA . ARG A 1 80 ? 13.452 -6.043 -5.842 1.00 75.38 80 ARG A CA 1
ATOM 633 C C . ARG A 1 80 ? 12.251 -5.154 -5.547 1.00 75.38 80 ARG A C 1
ATOM 635 O O . ARG A 1 80 ? 12.265 -4.367 -4.599 1.00 75.38 80 ARG A O 1
ATOM 642 N N . PHE A 1 81 ? 11.202 -5.341 -6.339 1.00 80.38 81 PHE A N 1
ATOM 643 C CA . PHE A 1 81 ? 9.900 -4.706 -6.178 1.00 80.38 81 PHE A CA 1
ATOM 644 C C . PHE A 1 81 ? 8.804 -5.759 -6.101 1.00 80.38 81 PHE A C 1
ATOM 646 O O . PHE A 1 81 ? 8.872 -6.804 -6.751 1.00 80.38 81 PHE A O 1
ATOM 653 N N . PHE A 1 82 ? 7.779 -5.449 -5.321 1.00 80.44 82 PHE A N 1
ATOM 654 C CA . PHE A 1 82 ? 6.584 -6.252 -5.171 1.00 80.44 82 PHE A CA 1
ATOM 655 C C . PHE A 1 82 ? 5.404 -5.440 -5.692 1.00 80.44 82 PHE A C 1
ATOM 657 O O . PHE A 1 82 ? 5.218 -4.274 -5.337 1.00 80.44 82 PHE A O 1
ATOM 664 N N . VAL A 1 83 ? 4.642 -6.061 -6.588 1.00 78.06 83 VAL A N 1
ATOM 665 C CA . VAL A 1 83 ? 3.447 -5.475 -7.190 1.00 78.06 83 VAL A CA 1
ATOM 666 C C . VAL A 1 83 ? 2.252 -5.965 -6.386 1.00 78.06 83 VAL A C 1
ATOM 668 O O . VAL A 1 83 ? 2.004 -7.171 -6.322 1.00 78.06 83 VAL A O 1
ATOM 671 N N . GLY A 1 84 ? 1.563 -5.039 -5.725 1.00 68.88 84 GLY A N 1
ATOM 672 C CA . GLY A 1 84 ? 0.286 -5.322 -5.085 1.00 68.88 84 GLY A CA 1
ATOM 673 C C . GLY A 1 84 ? -0.863 -5.314 -6.098 1.00 68.88 84 GLY A C 1
ATOM 674 O O . GLY A 1 84 ? -0.668 -4.933 -7.253 1.00 68.88 84 GLY A O 1
ATOM 675 N N . PRO A 1 85 ? -2.072 -5.729 -5.692 1.00 69.88 85 PRO A N 1
ATOM 676 C CA . PRO A 1 85 ? -3.264 -5.516 -6.506 1.00 69.88 85 PRO A CA 1
ATOM 677 C C . PRO A 1 85 ? -3.499 -4.008 -6.727 1.00 69.88 85 PRO A C 1
ATOM 679 O O . PRO A 1 85 ? -3.429 -3.223 -5.784 1.00 69.88 85 PRO A O 1
ATOM 682 N N . GLY A 1 86 ? -3.778 -3.612 -7.974 1.00 72.94 86 GLY A N 1
ATOM 683 C CA . GLY A 1 86 ? -3.941 -2.208 -8.380 1.00 72.94 86 GLY A CA 1
ATOM 684 C C . GLY A 1 86 ? -2.660 -1.598 -8.965 1.00 72.94 86 GLY A C 1
ATOM 685 O O . GLY A 1 86 ? -2.003 -2.229 -9.788 1.00 72.94 86 GLY A O 1
ATOM 686 N N . GLU A 1 87 ? -2.325 -0.375 -8.538 1.00 73.25 87 GLU A N 1
ATOM 687 C CA . GLU A 1 87 ? -1.154 0.415 -8.988 1.00 73.25 87 GLU A CA 1
ATOM 688 C C . GLU A 1 87 ? -0.158 0.700 -7.844 1.00 73.25 87 GLU A C 1
ATOM 690 O O . GLU A 1 87 ? 0.671 1.608 -7.913 1.00 73.25 87 GLU A O 1
ATOM 695 N N . VAL A 1 88 ? -0.252 -0.056 -6.745 1.00 77.50 88 VAL A N 1
ATOM 696 C CA . VAL A 1 88 ? 0.622 0.113 -5.579 1.00 77.50 88 VAL A CA 1
ATOM 697 C C . VAL A 1 88 ? 1.841 -0.796 -5.674 1.00 77.50 88 VAL A C 1
ATOM 699 O O . VAL A 1 88 ? 1.743 -2.014 -5.863 1.00 77.50 88 VAL A O 1
ATOM 702 N N . HIS A 1 89 ? 3.015 -0.197 -5.492 1.00 85.69 89 HIS A N 1
ATOM 703 C CA . HIS A 1 89 ? 4.286 -0.905 -5.532 1.00 85.69 89 HIS A CA 1
ATOM 704 C C . HIS A 1 89 ? 5.086 -0.611 -4.275 1.00 85.69 89 HIS A C 1
ATOM 706 O O . HIS A 1 89 ? 5.159 0.525 -3.804 1.00 85.69 89 HIS A O 1
ATOM 712 N N . ILE A 1 90 ? 5.735 -1.640 -3.750 1.00 85.44 90 ILE A N 1
ATOM 713 C CA . ILE A 1 90 ? 6.614 -1.515 -2.596 1.00 85.44 90 ILE A CA 1
ATOM 714 C C . ILE A 1 90 ? 7.947 -2.194 -2.903 1.00 85.44 90 ILE A C 1
ATOM 716 O O . ILE A 1 90 ? 7.995 -3.259 -3.521 1.00 85.44 90 ILE A O 1
ATOM 720 N N . CYS A 1 91 ? 9.049 -1.547 -2.535 1.00 88.50 91 CYS A N 1
ATOM 721 C CA . CYS A 1 91 ? 10.375 -2.118 -2.722 1.00 88.50 91 CYS A CA 1
ATOM 722 C C . CYS A 1 91 ? 10.768 -3.020 -1.544 1.00 88.50 91 CYS A C 1
ATOM 724 O O . CYS A 1 91 ? 10.253 -2.873 -0.434 1.00 88.50 91 CYS A O 1
ATOM 726 N N . GLY A 1 92 ? 11.704 -3.941 -1.783 1.00 84.12 92 GLY A N 1
ATOM 727 C CA . GLY A 1 92 ? 12.179 -4.878 -0.762 1.00 84.12 92 GLY A CA 1
ATOM 728 C C . GLY A 1 92 ? 12.797 -4.199 0.460 1.00 84.12 92 GLY A C 1
ATOM 729 O O . GLY A 1 92 ? 12.595 -4.681 1.565 1.00 84.12 92 GLY A O 1
ATOM 730 N N . GLU A 1 93 ? 13.462 -3.052 0.288 1.00 88.06 93 GLU A N 1
ATOM 731 C CA . GLU A 1 93 ? 13.981 -2.270 1.420 1.00 88.06 93 GLU A CA 1
ATOM 732 C C . GLU A 1 93 ? 12.850 -1.738 2.309 1.00 88.06 93 GLU A C 1
ATOM 734 O O . GLU A 1 93 ? 12.923 -1.844 3.525 1.00 88.06 93 GLU A O 1
ATOM 739 N N . CYS A 1 94 ? 11.772 -1.204 1.721 1.00 89.81 94 CYS A N 1
ATOM 740 C CA . CYS A 1 94 ? 10.630 -0.730 2.503 1.00 89.81 94 CYS A CA 1
ATOM 741 C C . CYS A 1 94 ? 9.898 -1.880 3.193 1.00 89.81 94 CYS A C 1
ATOM 743 O O . CYS A 1 94 ? 9.442 -1.697 4.313 1.00 89.81 94 CYS A O 1
ATOM 745 N N . ILE A 1 95 ? 9.795 -3.051 2.558 1.00 86.44 95 ILE A N 1
ATOM 746 C CA . ILE A 1 95 ? 9.228 -4.242 3.205 1.00 86.44 95 ILE A CA 1
ATOM 747 C C . ILE A 1 95 ? 10.099 -4.682 4.372 1.00 86.44 95 ILE A C 1
ATOM 749 O O . ILE A 1 95 ? 9.547 -4.953 5.426 1.00 86.44 95 ILE A O 1
ATOM 753 N N . ALA A 1 96 ? 11.422 -4.728 4.198 1.00 86.50 96 ALA A N 1
ATOM 754 C CA . ALA A 1 96 ? 12.353 -5.092 5.259 1.00 86.50 96 ALA A CA 1
ATOM 755 C C . ALA A 1 96 ? 12.225 -4.133 6.448 1.00 86.50 96 ALA A C 1
ATOM 757 O O . ALA A 1 96 ? 11.940 -4.586 7.547 1.00 86.50 96 ALA A O 1
ATOM 758 N N . LEU A 1 97 ? 12.273 -2.820 6.197 1.00 88.19 97 LEU A N 1
ATOM 759 C CA . LEU A 1 97 ? 12.075 -1.803 7.233 1.00 88.19 97 LEU A CA 1
ATOM 760 C C . LEU A 1 97 ? 10.710 -1.927 7.914 1.00 88.19 97 LEU A C 1
ATOM 762 O O . LEU A 1 97 ? 10.614 -1.851 9.131 1.00 88.19 97 LEU A O 1
ATOM 766 N N . CYS A 1 98 ? 9.635 -2.128 7.149 1.00 86.94 98 CYS A N 1
ATOM 767 C CA . CYS A 1 98 ? 8.315 -2.306 7.748 1.00 86.94 98 CYS A CA 1
ATOM 768 C C . CYS A 1 98 ? 8.210 -3.629 8.521 1.00 86.94 98 CYS A C 1
ATOM 770 O O . CYS A 1 98 ? 7.452 -3.697 9.479 1.00 86.94 98 CYS A O 1
ATOM 772 N N . CYS A 1 99 ? 8.948 -4.665 8.120 1.00 85.38 99 CYS A N 1
ATOM 773 C CA . CYS A 1 99 ? 9.033 -5.930 8.839 1.00 85.38 99 CYS A CA 1
ATOM 774 C C . CYS A 1 99 ? 9.763 -5.738 10.167 1.00 85.38 99 CYS A C 1
ATOM 776 O O . CYS A 1 99 ? 9.236 -6.165 11.182 1.00 85.38 99 CYS A O 1
ATOM 778 N N . GLU A 1 100 ? 10.897 -5.032 10.171 1.00 85.38 100 GLU A N 1
ATOM 779 C CA . GLU A 1 100 ? 11.620 -4.664 11.393 1.00 85.38 100 GLU A CA 1
ATOM 780 C C . GLU A 1 100 ? 10.729 -3.839 12.324 1.00 85.38 100 GLU A C 1
ATOM 782 O O . GLU A 1 100 ? 10.600 -4.174 13.488 1.00 85.38 100 GLU A O 1
ATOM 787 N N . ILE A 1 101 ? 10.001 -2.839 11.820 1.00 86.38 101 ILE A N 1
ATOM 788 C CA . ILE A 1 101 ? 9.095 -2.029 12.655 1.00 86.38 101 ILE A CA 1
ATOM 789 C C . ILE A 1 101 ? 7.947 -2.869 13.247 1.00 86.38 101 ILE A C 1
ATOM 791 O O . ILE A 1 101 ? 7.532 -2.642 14.380 1.00 86.38 101 ILE A O 1
ATOM 795 N N . ILE A 1 102 ? 7.404 -3.827 12.489 1.00 80.56 102 ILE A N 1
ATOM 796 C CA . ILE A 1 102 ? 6.315 -4.704 12.951 1.00 80.56 102 ILE A CA 1
ATOM 797 C C . ILE A 1 102 ? 6.806 -5.749 13.957 1.00 80.56 102 ILE A C 1
ATOM 799 O O . ILE A 1 102 ? 6.061 -6.088 14.882 1.00 80.56 102 ILE A O 1
ATOM 803 N N . ASP A 1 103 ? 8.017 -6.263 13.758 1.00 76.94 103 ASP A N 1
ATOM 804 C CA . ASP A 1 103 ? 8.662 -7.250 14.626 1.00 76.94 103 ASP A CA 1
ATOM 805 C C . ASP A 1 103 ? 9.189 -6.594 15.917 1.00 76.94 103 ASP A C 1
ATOM 807 O O . ASP A 1 103 ? 9.039 -7.141 17.007 1.00 76.94 103 ASP A O 1
ATOM 811 N N . GLU A 1 104 ? 9.676 -5.354 15.822 1.00 68.25 104 GLU A N 1
ATOM 812 C CA . GLU A 1 104 ? 10.316 -4.598 16.905 1.00 68.25 104 GLU A CA 1
ATOM 813 C C . GLU A 1 104 ? 9.350 -3.673 17.681 1.00 68.25 104 GLU A C 1
ATOM 815 O O . GLU A 1 104 ? 9.757 -2.772 18.415 1.00 68.25 104 GLU A O 1
ATOM 820 N N . GLU A 1 105 ? 8.038 -3.913 17.617 1.00 64.94 105 GLU A N 1
ATOM 821 C CA . GLU A 1 105 ? 7.050 -3.181 18.421 1.00 64.94 105 GLU A CA 1
ATOM 822 C C . GLU A 1 105 ? 6.805 -3.850 19.788 1.00 64.94 105 GLU A C 1
ATOM 824 O O . GLU A 1 105 ? 5.715 -4.352 20.082 1.00 64.94 105 GLU A O 1
ATOM 829 N N . SER A 1 106 ? 7.850 -3.857 20.627 1.00 49.88 106 SER A N 1
ATOM 830 C CA . SER A 1 106 ? 7.790 -4.209 22.060 1.00 49.88 106 SER A CA 1
ATOM 831 C C . SER A 1 106 ? 8.658 -3.313 22.965 1.00 49.88 106 SER A C 1
ATOM 833 O O . SER A 1 106 ? 8.826 -3.617 24.146 1.00 49.88 106 SER A O 1
ATOM 835 N N . TYR A 1 107 ? 9.193 -2.198 22.464 1.00 48.88 107 TYR A N 1
ATOM 836 C CA . TYR A 1 107 ? 10.002 -1.267 23.259 1.00 48.88 107 TYR A CA 1
ATOM 837 C C . TYR A 1 107 ? 9.461 0.166 23.166 1.00 48.88 107 TYR A C 1
ATOM 839 O O . TYR A 1 107 ? 10.108 1.081 22.673 1.00 48.88 107 TYR A O 1
ATOM 847 N N . PHE A 1 108 ? 8.269 0.390 23.720 1.00 50.47 108 PHE A N 1
ATOM 848 C CA . PHE A 1 108 ? 8.080 1.615 24.495 1.00 50.47 108 PHE A CA 1
ATOM 849 C C . PHE A 1 108 ? 8.744 1.345 25.852 1.00 50.47 108 PHE A C 1
ATOM 851 O O . PHE A 1 108 ? 8.126 0.668 26.678 1.00 50.47 108 PHE A O 1
ATOM 858 N N . PRO A 1 109 ? 9.986 1.794 26.130 1.00 48.88 109 PRO A N 1
ATOM 859 C CA . PRO A 1 109 ? 10.372 1.925 27.523 1.00 48.88 109 PRO A CA 1
ATOM 860 C C . PRO A 1 109 ? 9.354 2.888 28.158 1.00 48.88 109 PRO A C 1
ATOM 862 O O . PRO A 1 109 ? 9.079 3.942 27.573 1.00 48.88 109 PRO A O 1
ATOM 865 N N . PRO A 1 110 ? 8.725 2.535 29.294 1.00 52.44 110 PRO A N 1
ATOM 866 C CA . PRO A 1 110 ? 7.905 3.497 30.009 1.00 52.44 110 PRO A CA 1
ATOM 867 C C . PRO A 1 110 ? 8.778 4.720 30.288 1.00 52.44 110 PRO A C 1
ATOM 869 O O . PRO A 1 110 ? 9.906 4.580 30.760 1.00 52.44 110 PRO A O 1
ATOM 872 N N . SER A 1 111 ? 8.266 5.894 29.927 1.00 60.00 111 SER A N 1
ATOM 873 C CA . SER A 1 111 ? 8.896 7.180 30.194 1.00 60.00 111 SER A CA 1
ATOM 874 C C . SER A 1 111 ? 9.394 7.232 31.640 1.00 60.00 111 SER A C 1
ATOM 876 O O . SER A 1 111 ? 8.596 7.068 32.566 1.00 60.00 111 SER A O 1
ATOM 878 N N . GLN A 1 112 ? 10.694 7.462 31.817 1.00 46.22 112 GLN A N 1
ATOM 879 C CA . GLN A 1 112 ? 11.247 8.064 33.029 1.00 46.22 112 GLN A CA 1
ATOM 880 C C . GLN A 1 112 ? 11.600 9.507 32.696 1.00 46.22 112 GLN A C 1
ATOM 882 O O . GLN A 1 112 ? 12.255 9.706 31.646 1.00 46.22 112 GLN A O 1
#